Protein AF-A0AAW6RGW8-F1 (afdb_monomer_lite)

Radius of gyration: 19.02 Å; chains: 1; bounding box: 40×44×37 Å

pLDDT: mean 85.73, std 14.3, range [38.5, 97.69]

Foldseek 3Di:
DDDDQAWDFDDDPNDGPDIDGDPDDPVNVVVCVVVVDDDDDPDPPDPPPPCVVVVDQPQWDKDKDQAACQCWDADPNDTDRLGNVSHRHIWIWTHRPQWTFTDDVPHTSDIDGDPVPDDD

Sequence (120 aa):
MWADLSSVYIICDDIVIKTVRSKLTTADLQRLRARGTRPGRPRPAQAAFDTSTATHRPRAIEIDRTANRDGIVIVRGHELALGVVTAGSRVTLRIDGELIHATNGTHLIKTLPNPLDLEN

Structure (mmCIF, N/CA/C/O backbone):
data_AF-A0AAW6RGW8-F1
#
_entry.id   AF-A0AAW6RGW8-F1
#
loop_
_atom_site.group_PDB
_atom_site.id
_atom_site.type_symbol
_atom_site.label_atom_id
_atom_site.label_alt_id
_atom_site.label_comp_id
_atom_site.label_asym_id
_atom_site.label_entity_id
_atom_site.label_seq_id
_atom_site.pdbx_PDB_ins_code
_atom_site.Cartn_x
_atom_site.Cartn_y
_atom_site.Cartn_z
_atom_site.occupancy
_atom_site.B_iso_or_equiv
_atom_site.auth_seq_id
_atom_site.auth_comp_id
_atom_site.auth_asym_id
_atom_site.auth_atom_id
_atom_site.pdbx_PDB_model_num
ATOM 1 N N . MET A 1 1 ? 10.476 -21.279 3.970 1.00 85.69 1 MET A N 1
ATOM 2 C CA . MET A 1 1 ? 10.954 -20.000 4.550 1.00 85.69 1 MET A CA 1
ATOM 3 C C . MET A 1 1 ? 12.463 -20.055 4.693 1.00 85.69 1 MET A C 1
ATOM 5 O O . MET A 1 1 ? 12.989 -21.113 5.015 1.00 85.69 1 MET A O 1
ATOM 9 N N . TRP A 1 2 ? 13.141 -18.935 4.469 1.00 89.50 2 TRP A N 1
ATOM 10 C CA . TRP A 1 2 ? 14.579 -18.789 4.677 1.00 89.50 2 TRP A CA 1
ATOM 11 C C . TRP A 1 2 ? 14.874 -17.392 5.253 1.00 89.50 2 TRP A C 1
ATOM 13 O O . TRP A 1 2 ? 14.123 -16.460 4.996 1.00 89.50 2 TRP A O 1
ATOM 23 N N . ALA A 1 3 ? 15.920 -17.241 6.065 1.00 90.56 3 ALA A N 1
ATOM 24 C CA . ALA A 1 3 ? 16.340 -15.974 6.644 1.00 90.56 3 ALA A CA 1
ATOM 25 C C . ALA A 1 3 ? 17.862 -15.774 6.593 1.00 90.56 3 ALA A C 1
ATOM 27 O O . ALA A 1 3 ? 18.638 -16.730 6.674 1.00 90.56 3 ALA A O 1
ATOM 28 N N . ASP A 1 4 ? 18.268 -14.512 6.531 1.00 88.88 4 ASP A N 1
ATOM 29 C CA . ASP A 1 4 ? 19.620 -14.035 6.803 1.00 88.88 4 ASP A CA 1
ATOM 30 C C . ASP A 1 4 ? 19.585 -12.921 7.873 1.00 88.88 4 ASP A C 1
ATOM 32 O O . ASP A 1 4 ? 18.559 -12.688 8.522 1.00 88.88 4 ASP A O 1
ATOM 36 N N . LEU A 1 5 ? 20.716 -12.250 8.111 1.00 90.81 5 LEU A N 1
ATOM 37 C CA . LEU A 1 5 ? 20.804 -11.156 9.092 1.00 90.81 5 LEU A CA 1
ATOM 38 C C . LEU A 1 5 ? 20.005 -9.907 8.683 1.00 90.81 5 LEU A C 1
ATOM 40 O O . LEU A 1 5 ? 19.656 -9.083 9.521 1.00 90.81 5 LEU A O 1
ATOM 44 N N . SER A 1 6 ? 19.715 -9.747 7.396 1.00 87.62 6 SER A N 1
ATOM 45 C CA . SER A 1 6 ? 19.006 -8.597 6.841 1.00 87.62 6 SER A CA 1
ATOM 46 C C . SER A 1 6 ? 17.513 -8.858 6.664 1.00 87.62 6 SER A C 1
ATOM 48 O O . SER A 1 6 ? 16.701 -7.975 6.950 1.00 87.62 6 SER A O 1
ATOM 50 N N . SER A 1 7 ? 17.139 -10.059 6.218 1.00 90.50 7 SER A N 1
ATOM 51 C CA . SER A 1 7 ? 15.814 -10.349 5.672 1.00 90.50 7 SER A CA 1
ATOM 52 C C . SER A 1 7 ? 15.316 -11.750 6.030 1.00 90.50 7 SER A C 1
ATOM 54 O O . SER A 1 7 ? 16.095 -12.688 6.178 1.00 90.50 7 SER A O 1
ATOM 56 N N . VAL A 1 8 ? 13.997 -11.896 6.134 1.00 91.12 8 VAL A N 1
ATOM 57 C CA . VAL A 1 8 ? 13.289 -13.181 6.170 1.00 91.12 8 VAL A CA 1
ATOM 58 C C . VAL A 1 8 ? 12.416 -13.270 4.923 1.00 91.12 8 VAL A C 1
ATOM 60 O O . VAL A 1 8 ? 11.590 -12.392 4.665 1.00 91.12 8 VAL A O 1
ATOM 63 N N . TYR A 1 9 ? 12.601 -14.345 4.169 1.00 90.25 9 TYR A N 1
ATOM 64 C CA . TYR A 1 9 ? 11.906 -14.677 2.935 1.00 90.25 9 TYR A CA 1
ATOM 65 C C . TYR A 1 9 ? 10.851 -15.755 3.205 1.00 90.25 9 TYR A C 1
ATOM 67 O O . TYR A 1 9 ? 11.163 -16.891 3.592 1.00 90.25 9 TYR A O 1
ATOM 75 N N . ILE A 1 10 ? 9.587 -15.409 2.980 1.00 90.81 10 ILE A N 1
ATOM 76 C CA . ILE A 1 10 ? 8.464 -16.346 3.005 1.00 90.81 10 ILE A CA 1
ATOM 77 C C . ILE A 1 10 ? 8.278 -16.876 1.587 1.00 90.81 10 ILE A C 1
ATOM 79 O O . ILE A 1 10 ? 8.178 -16.097 0.640 1.00 90.81 10 ILE A O 1
ATOM 83 N N . ILE A 1 11 ? 8.276 -18.201 1.455 1.00 87.50 11 ILE A N 1
ATOM 84 C CA . ILE A 1 11 ? 8.294 -18.906 0.170 1.00 87.50 11 ILE A CA 1
ATOM 85 C C . ILE A 1 11 ? 7.071 -19.819 0.114 1.00 87.50 11 ILE A C 1
ATOM 87 O O . ILE A 1 11 ? 6.835 -20.542 1.084 1.00 87.50 11 ILE A O 1
ATOM 91 N N . CYS A 1 12 ? 6.353 -19.793 -1.006 1.00 88.31 12 CYS A N 1
ATOM 92 C CA . CYS A 1 12 ? 5.305 -20.748 -1.374 1.00 88.31 12 CYS A CA 1
ATOM 93 C C . CYS A 1 12 ? 5.569 -21.190 -2.815 1.00 88.31 12 CYS A C 1
ATOM 95 O O . CYS A 1 12 ? 5.874 -20.335 -3.640 1.00 88.31 12 CYS A O 1
ATOM 97 N N . ASP A 1 13 ? 5.515 -22.494 -3.093 1.00 89.38 13 ASP A N 1
ATOM 98 C CA . ASP A 1 13 ? 5.743 -23.060 -4.436 1.00 89.38 13 ASP A CA 1
ATOM 99 C C . ASP A 1 13 ? 7.031 -22.549 -5.109 1.00 89.38 13 ASP A C 1
ATOM 101 O O . ASP A 1 13 ? 7.035 -22.115 -6.255 1.00 89.38 13 ASP A O 1
ATOM 105 N N . ASP A 1 14 ? 8.131 -22.527 -4.345 1.00 82.38 14 ASP A N 1
ATOM 106 C CA . ASP A 1 14 ? 9.443 -21.990 -4.748 1.00 82.38 14 ASP A CA 1
ATOM 107 C C . ASP A 1 14 ? 9.481 -20.488 -5.120 1.00 82.38 14 ASP A C 1
ATOM 109 O O . ASP A 1 14 ? 10.550 -19.956 -5.429 1.00 82.38 14 ASP A O 1
ATOM 113 N N . ILE A 1 15 ? 8.369 -19.762 -4.969 1.00 79.62 15 ILE A N 1
ATOM 114 C CA . ILE A 1 15 ? 8.255 -18.317 -5.196 1.00 79.62 15 ILE A CA 1
ATOM 115 C C . ILE A 1 15 ? 8.336 -17.560 -3.863 1.00 79.62 15 ILE A C 1
ATOM 117 O O . ILE A 1 15 ? 7.676 -17.899 -2.878 1.00 79.62 15 ILE A O 1
ATOM 121 N N . VAL A 1 16 ? 9.136 -16.488 -3.817 1.00 84.12 16 VAL A N 1
ATOM 122 C CA . VAL A 1 16 ? 9.164 -15.568 -2.669 1.00 84.12 16 VAL A CA 1
ATOM 123 C C . VAL A 1 16 ? 7.905 -14.708 -2.696 1.00 84.12 16 VAL A C 1
ATOM 125 O O . VAL A 1 16 ? 7.790 -13.786 -3.495 1.00 84.12 16 VAL A O 1
ATOM 128 N N . ILE A 1 17 ? 6.975 -14.988 -1.786 1.00 87.44 17 ILE A N 1
ATOM 129 C CA . ILE A 1 17 ? 5.710 -14.250 -1.673 1.00 87.44 17 ILE A CA 1
ATOM 130 C C . ILE A 1 17 ? 5.811 -13.043 -0.733 1.00 87.44 17 ILE A C 1
ATOM 132 O O . ILE A 1 17 ? 4.976 -12.143 -0.776 1.00 87.44 17 ILE A O 1
ATOM 136 N N . LYS A 1 18 ? 6.818 -13.014 0.153 1.00 83.31 18 LYS A N 1
ATOM 137 C CA . LYS A 1 18 ? 7.032 -11.902 1.087 1.00 83.31 18 LYS A CA 1
ATOM 138 C C . LYS A 1 18 ? 8.482 -11.820 1.542 1.00 83.31 18 LYS A C 1
ATOM 140 O O . LYS A 1 18 ? 9.075 -12.829 1.918 1.00 83.31 18 LYS A O 1
ATOM 145 N N . THR A 1 19 ? 8.988 -10.595 1.632 1.00 87.94 19 THR A N 1
ATOM 146 C CA . THR A 1 19 ? 10.281 -10.279 2.247 1.00 87.94 19 THR A CA 1
ATOM 147 C C . THR A 1 19 ? 10.051 -9.304 3.394 1.00 87.94 19 THR A C 1
ATOM 149 O O . THR A 1 19 ? 9.450 -8.248 3.205 1.00 87.94 19 THR A O 1
ATOM 152 N N . VAL A 1 20 ? 10.508 -9.650 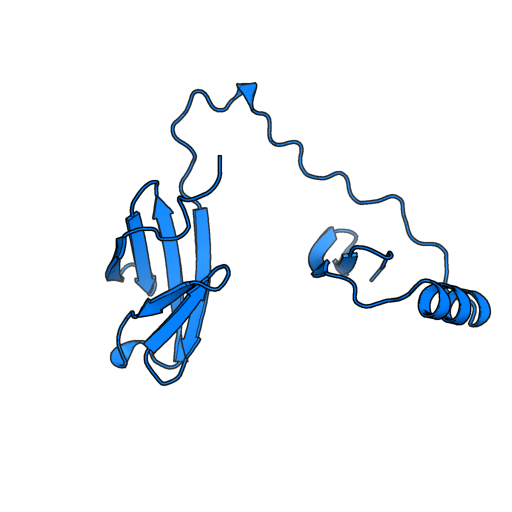4.596 1.00 87.56 20 VAL A N 1
ATOM 153 C CA . VAL A 1 20 ? 10.468 -8.763 5.771 1.00 87.56 20 VAL A CA 1
ATOM 154 C C . VAL A 1 20 ? 11.868 -8.558 6.329 1.00 87.56 20 VAL A C 1
ATOM 156 O O . VAL A 1 20 ? 12.740 -9.399 6.133 1.00 87.56 20 VAL A O 1
ATOM 159 N N . ARG A 1 21 ? 12.091 -7.456 7.052 1.00 88.12 21 ARG A N 1
ATOM 160 C CA . ARG A 1 21 ? 13.345 -7.236 7.788 1.00 88.12 21 ARG A CA 1
ATOM 161 C C . ARG A 1 21 ? 13.549 -8.349 8.815 1.00 88.12 21 ARG A C 1
ATOM 163 O O . ARG A 1 21 ? 12.651 -8.634 9.606 1.00 88.12 21 ARG A O 1
ATOM 170 N N . SER A 1 22 ? 14.742 -8.929 8.823 1.00 90.94 22 SER A N 1
ATOM 171 C CA . SER A 1 22 ? 15.152 -9.870 9.859 1.00 90.94 22 SER A CA 1
ATOM 172 C C . SER A 1 22 ? 15.405 -9.145 11.176 1.00 90.94 22 SER A C 1
ATOM 174 O O . SER A 1 22 ? 15.878 -8.007 11.205 1.00 90.94 22 SER A O 1
ATOM 176 N N . LYS A 1 23 ? 15.061 -9.821 12.271 1.00 93.50 23 LYS A N 1
ATOM 177 C CA . LYS A 1 23 ? 15.433 -9.451 13.644 1.00 93.50 23 LYS A CA 1
ATOM 178 C C . LYS A 1 23 ? 16.443 -10.437 14.238 1.00 93.50 23 LYS A C 1
ATOM 180 O O . LYS A 1 23 ? 16.774 -10.321 15.411 1.00 93.50 23 LYS A O 1
ATOM 185 N N . LEU A 1 24 ? 16.896 -11.413 13.447 1.00 91.62 24 LEU A N 1
ATOM 186 C CA . LEU A 1 24 ? 17.824 -12.442 13.897 1.00 91.62 24 LEU A CA 1
ATOM 187 C C . LEU A 1 24 ? 19.216 -11.850 14.069 1.00 91.62 24 LEU A C 1
ATOM 189 O O . LEU A 1 24 ? 19.733 -11.164 13.187 1.00 91.62 24 LEU A O 1
ATOM 193 N N . THR A 1 25 ? 19.838 -12.176 15.191 1.00 93.69 25 THR A N 1
ATOM 194 C CA . THR A 1 25 ? 21.246 -11.887 15.438 1.00 93.69 25 THR A CA 1
ATOM 195 C C . THR A 1 25 ? 22.131 -13.015 14.907 1.00 93.69 25 THR A C 1
ATOM 197 O O . THR A 1 25 ? 21.673 -14.122 14.606 1.00 93.69 25 THR A O 1
ATOM 200 N N . THR A 1 26 ? 23.441 -12.774 14.850 1.00 93.19 26 THR A N 1
ATOM 201 C CA . THR A 1 26 ? 24.430 -13.817 14.539 1.00 93.19 26 THR A CA 1
ATOM 202 C C . THR A 1 26 ? 24.313 -15.014 15.485 1.00 93.19 26 THR A C 1
ATOM 204 O O . THR A 1 26 ? 24.391 -16.159 15.036 1.00 93.19 26 THR A O 1
ATOM 207 N N . ALA A 1 27 ? 24.064 -14.764 16.775 1.00 95.75 27 ALA A N 1
ATOM 208 C CA . ALA A 1 27 ? 23.891 -15.816 17.772 1.00 95.75 27 ALA A CA 1
ATOM 209 C C . ALA A 1 27 ? 22.635 -16.661 17.498 1.00 95.75 27 ALA A C 1
ATOM 211 O O . ALA A 1 27 ? 22.656 -17.879 17.668 1.00 95.75 27 ALA A O 1
ATOM 212 N N . ASP A 1 28 ? 21.555 -16.046 17.011 1.00 93.75 28 ASP A N 1
ATOM 213 C CA . ASP A 1 28 ? 20.335 -16.774 16.645 1.00 93.75 28 ASP A CA 1
ATOM 214 C C . ASP A 1 28 ? 20.568 -17.680 15.437 1.00 93.75 28 ASP A C 1
ATOM 216 O O . ASP A 1 28 ? 20.187 -18.851 15.465 1.00 93.75 28 ASP A O 1
ATOM 220 N N . LEU A 1 29 ? 21.276 -17.194 14.411 1.00 90.75 29 LEU A N 1
ATOM 221 C CA . LEU A 1 29 ? 21.644 -18.021 13.257 1.00 90.75 29 LEU A CA 1
ATOM 222 C C . LEU A 1 29 ? 22.564 -19.187 13.648 1.00 90.75 29 LEU A C 1
ATOM 224 O O . LEU A 1 29 ? 22.405 -20.291 13.129 1.00 90.75 29 LEU A O 1
ATOM 228 N N . GLN A 1 30 ? 23.498 -18.983 14.582 1.00 93.00 30 GLN A N 1
ATOM 229 C CA . GLN A 1 30 ? 24.342 -20.060 15.113 1.00 93.00 30 GLN A CA 1
ATOM 230 C C . GLN A 1 30 ? 23.522 -21.113 15.866 1.00 93.00 30 GLN A C 1
ATOM 232 O O . GLN A 1 30 ? 23.689 -22.307 15.619 1.00 93.00 30 GLN A O 1
ATOM 237 N N . ARG A 1 31 ? 22.591 -20.691 16.730 1.00 94.50 31 ARG A N 1
ATOM 238 C CA . ARG A 1 31 ? 21.688 -21.610 17.444 1.00 94.50 31 ARG A CA 1
ATOM 239 C C . ARG A 1 31 ? 20.808 -22.401 16.482 1.00 94.50 31 ARG A C 1
ATOM 241 O O . ARG A 1 31 ? 20.622 -23.598 16.676 1.00 94.50 31 ARG A O 1
ATOM 248 N N . LEU A 1 32 ? 20.292 -21.759 15.435 1.00 90.75 32 LEU A N 1
ATOM 249 C CA . LEU A 1 32 ? 19.516 -22.434 14.395 1.00 90.75 32 LEU A CA 1
ATOM 250 C C . LEU A 1 32 ? 20.362 -23.480 13.660 1.00 90.75 32 LEU A C 1
ATOM 252 O O . LEU A 1 32 ? 19.893 -24.598 13.440 1.00 90.75 32 LEU A O 1
ATOM 256 N N . ARG A 1 33 ? 21.616 -23.167 13.313 1.00 90.19 33 ARG A N 1
ATOM 257 C CA . ARG A 1 33 ? 22.538 -24.140 12.699 1.00 90.19 33 ARG A CA 1
ATOM 258 C C . ARG A 1 33 ? 22.808 -25.326 13.622 1.00 90.19 33 ARG A C 1
ATOM 260 O O . ARG A 1 33 ? 22.713 -26.463 13.179 1.00 90.19 33 ARG A O 1
ATOM 267 N N . ALA A 1 34 ? 23.056 -25.071 14.908 1.00 93.00 34 ALA A N 1
ATOM 268 C CA . ALA A 1 34 ? 23.266 -26.120 15.907 1.00 93.00 34 ALA A CA 1
ATOM 269 C C . ALA A 1 34 ? 22.043 -27.044 16.075 1.00 93.00 34 ALA A C 1
ATOM 271 O O . ALA A 1 34 ? 22.193 -28.209 16.423 1.00 93.00 34 ALA A O 1
ATOM 272 N N . ARG A 1 35 ? 20.833 -26.550 15.780 1.00 93.12 35 ARG A N 1
ATOM 273 C CA . ARG A 1 35 ? 19.582 -27.330 15.776 1.00 93.12 35 ARG A CA 1
ATOM 274 C C . ARG A 1 35 ? 19.309 -28.065 14.456 1.00 93.12 35 ARG A C 1
ATOM 276 O O . ARG A 1 35 ? 18.204 -28.559 14.258 1.00 93.12 35 ARG A O 1
ATOM 283 N N . GLY A 1 36 ? 20.281 -28.124 13.544 1.00 89.75 36 GLY A N 1
ATOM 284 C CA . GLY A 1 36 ? 20.166 -28.876 12.292 1.00 89.75 36 GLY A CA 1
ATOM 285 C C . GLY A 1 36 ? 19.369 -28.169 11.193 1.00 89.75 36 GLY A C 1
ATOM 286 O O . GLY A 1 36 ? 18.897 -28.821 10.262 1.00 89.75 36 GLY A O 1
ATOM 287 N N . THR A 1 37 ? 19.201 -26.842 11.266 1.00 88.12 37 THR A N 1
ATOM 288 C CA . THR A 1 37 ? 18.622 -26.102 10.132 1.00 88.12 37 THR A CA 1
ATOM 289 C C . THR A 1 37 ? 19.521 -26.204 8.901 1.00 88.12 37 THR A C 1
ATOM 291 O O . THR A 1 37 ? 20.749 -26.158 8.990 1.00 88.12 37 THR A O 1
ATOM 294 N N . ARG A 1 38 ? 18.900 -26.345 7.727 1.00 86.31 38 ARG A N 1
ATOM 295 C CA . ARG A 1 38 ? 19.624 -26.384 6.453 1.00 86.31 38 ARG A CA 1
ATOM 296 C C . ARG A 1 38 ? 20.131 -24.982 6.096 1.00 86.31 38 ARG A C 1
ATOM 298 O O . ARG A 1 38 ? 19.416 -24.009 6.356 1.00 86.31 38 ARG A O 1
ATOM 305 N N . PRO A 1 39 ? 21.321 -24.859 5.480 1.00 81.31 39 PRO A N 1
ATOM 306 C CA . PRO A 1 39 ? 21.772 -23.598 4.912 1.00 81.31 39 PRO A CA 1
ATOM 307 C C . PRO A 1 39 ? 20.716 -22.992 3.986 1.00 81.31 39 PRO A C 1
ATOM 309 O O . PRO A 1 39 ? 20.014 -23.699 3.260 1.00 81.31 39 PRO A O 1
ATOM 312 N N . GLY A 1 40 ? 20.607 -21.668 4.039 1.00 77.38 40 GLY A N 1
ATOM 313 C CA . GLY A 1 40 ? 19.767 -20.905 3.131 1.00 77.38 40 GLY A CA 1
ATOM 314 C C . GLY A 1 40 ? 20.160 -21.064 1.667 1.00 77.38 40 GLY A C 1
ATOM 315 O O . GLY A 1 40 ? 21.279 -21.470 1.359 1.00 77.38 40 GLY A O 1
ATOM 316 N N . ARG A 1 41 ? 19.250 -20.691 0.762 1.00 78.06 41 ARG A N 1
ATOM 317 C CA . ARG A 1 41 ? 19.582 -20.525 -0.664 1.00 78.06 41 ARG A CA 1
ATOM 318 C C . ARG A 1 41 ? 20.476 -19.276 -0.855 1.00 78.06 41 ARG A C 1
ATOM 320 O O . ARG A 1 41 ? 20.770 -18.590 0.116 1.00 78.06 41 ARG A O 1
ATOM 327 N N . PRO A 1 42 ? 20.982 -18.974 -2.060 1.00 76.38 42 PRO A N 1
ATOM 328 C CA . PRO A 1 42 ? 21.547 -17.658 -2.369 1.00 76.38 42 PRO A CA 1
ATOM 329 C C . PRO A 1 42 ? 20.458 -16.585 -2.369 1.00 76.38 42 PRO A C 1
ATOM 331 O O . PRO A 1 42 ? 19.310 -16.893 -2.693 1.00 76.38 42 PRO A O 1
ATOM 334 N N . ARG A 1 43 ? 20.805 -15.338 -2.007 1.00 73.25 43 ARG A N 1
ATOM 335 C CA . ARG A 1 43 ? 19.830 -14.234 -1.877 1.00 73.25 43 ARG A CA 1
ATOM 336 C C . ARG A 1 43 ? 19.024 -14.157 -3.170 1.00 73.25 43 ARG A C 1
ATOM 338 O O . ARG A 1 43 ? 19.662 -14.121 -4.222 1.00 73.25 43 ARG A O 1
ATOM 345 N N . PRO A 1 44 ? 17.673 -14.143 -3.121 1.00 70.94 44 PRO A N 1
ATOM 346 C CA . PRO A 1 44 ? 16.896 -13.966 -4.337 1.00 70.94 44 PRO A CA 1
ATOM 347 C C . PRO A 1 44 ? 17.409 -12.704 -5.021 1.00 70.94 44 PRO A C 1
ATOM 349 O O . PRO A 1 44 ? 17.570 -11.677 -4.347 1.00 70.94 44 PRO A O 1
ATOM 352 N N . ALA A 1 45 ? 17.736 -12.802 -6.311 1.00 65.75 45 ALA A N 1
ATOM 353 C CA . ALA A 1 45 ? 18.166 -11.643 -7.073 1.00 65.75 45 ALA A CA 1
ATOM 354 C C . ALA A 1 45 ? 17.119 -10.548 -6.860 1.00 65.75 45 ALA A C 1
ATOM 356 O O . ALA A 1 45 ? 15.919 -10.789 -7.016 1.00 65.75 45 ALA A O 1
ATOM 357 N N . GLN A 1 46 ? 17.559 -9.367 -6.421 1.00 60.16 46 GLN A N 1
ATOM 358 C CA . GLN A 1 46 ? 16.662 -8.222 -6.467 1.00 60.16 46 GLN A CA 1
ATOM 359 C C . GLN A 1 46 ? 16.279 -8.062 -7.933 1.00 60.16 46 GLN A C 1
ATOM 361 O O . GLN A 1 46 ? 17.160 -8.153 -8.790 1.00 60.16 46 GLN A O 1
ATOM 366 N N . ALA A 1 47 ? 14.987 -7.893 -8.221 1.00 57.53 47 ALA A N 1
ATOM 367 C CA . ALA A 1 47 ? 14.578 -7.523 -9.566 1.00 57.53 47 ALA A CA 1
ATOM 368 C C . ALA A 1 47 ? 15.416 -6.299 -9.949 1.00 57.53 47 ALA A C 1
ATOM 370 O O . ALA A 1 47 ? 15.368 -5.283 -9.251 1.00 57.53 47 ALA A O 1
ATOM 371 N N . ALA A 1 48 ? 16.265 -6.446 -10.966 1.00 51.00 48 ALA A N 1
ATOM 372 C CA . ALA A 1 48 ? 17.074 -5.345 -11.441 1.00 51.00 48 ALA A CA 1
ATOM 373 C C . ALA A 1 48 ? 16.092 -4.298 -11.963 1.00 51.00 48 ALA A C 1
ATOM 375 O O . ALA A 1 48 ? 15.364 -4.544 -12.923 1.00 51.00 48 ALA A O 1
ATOM 376 N N . PHE A 1 49 ? 16.005 -3.170 -11.266 1.00 52.38 49 PHE A N 1
ATOM 377 C CA . PHE A 1 49 ? 15.295 -2.020 -11.785 1.00 52.38 49 PHE A CA 1
ATOM 378 C C . PHE A 1 49 ? 16.172 -1.451 -12.898 1.00 52.38 49 PHE A C 1
ATOM 380 O O . PHE A 1 49 ? 17.244 -0.911 -12.624 1.00 52.38 49 PHE A O 1
ATOM 387 N N . ASP A 1 50 ? 15.768 -1.658 -14.150 1.00 53.47 50 ASP A N 1
ATOM 388 C CA . ASP A 1 50 ? 16.485 -1.115 -15.296 1.00 53.47 50 ASP A CA 1
ATOM 389 C C . ASP A 1 50 ? 16.244 0.396 -15.369 1.00 53.47 50 ASP A C 1
ATOM 391 O O . ASP A 1 50 ? 15.236 0.871 -15.897 1.00 53.47 50 ASP A O 1
ATOM 395 N N . THR A 1 51 ? 17.184 1.161 -14.820 1.00 55.78 51 THR A N 1
ATOM 396 C CA . THR A 1 51 ? 17.156 2.625 -14.832 1.00 55.78 51 THR A CA 1
ATOM 397 C C . THR A 1 51 ? 17.284 3.208 -16.241 1.00 55.78 51 THR A C 1
ATOM 399 O O . THR A 1 51 ? 16.944 4.371 -16.431 1.00 55.78 51 THR A O 1
ATOM 402 N N . SER A 1 52 ? 17.697 2.431 -17.251 1.00 54.25 52 SER A N 1
ATOM 403 C CA . SER A 1 52 ? 17.732 2.895 -18.646 1.00 54.25 52 SER A CA 1
ATOM 404 C C . SER A 1 52 ? 16.336 2.987 -19.276 1.00 54.25 52 SER A C 1
ATOM 406 O O . SER A 1 52 ? 16.127 3.780 -20.192 1.00 54.25 52 SER A O 1
ATOM 408 N N . THR A 1 53 ? 15.347 2.276 -18.717 1.00 50.44 53 THR A N 1
ATOM 409 C CA . THR A 1 53 ? 13.920 2.422 -19.067 1.00 50.44 53 THR A CA 1
ATOM 410 C C . THR A 1 53 ? 13.223 3.572 -18.326 1.00 50.44 53 THR A C 1
ATOM 412 O O . THR A 1 53 ? 12.062 3.878 -18.600 1.00 50.44 53 THR A O 1
ATOM 415 N N . ALA A 1 54 ? 13.930 4.266 -17.423 1.00 52.81 54 ALA A N 1
ATOM 416 C CA . ALA A 1 54 ? 13.406 5.386 -16.633 1.00 52.81 54 ALA A CA 1
ATOM 417 C C . ALA A 1 54 ? 13.236 6.696 -17.432 1.00 52.81 54 ALA A C 1
ATOM 419 O O . ALA A 1 54 ? 13.033 7.760 -16.852 1.00 52.81 54 ALA A O 1
ATOM 420 N N . THR A 1 55 ? 13.294 6.640 -18.767 1.00 52.03 55 THR A N 1
ATOM 421 C CA . THR A 1 55 ? 12.902 7.750 -19.655 1.00 52.03 55 THR A CA 1
ATOM 422 C C . THR A 1 55 ? 11.383 7.938 -19.726 1.00 52.03 55 THR A C 1
ATOM 424 O O . THR A 1 55 ? 10.907 8.949 -20.238 1.00 52.03 55 THR A O 1
ATOM 427 N N . HIS A 1 56 ? 10.606 6.987 -19.205 1.00 54.62 56 HIS A N 1
ATOM 428 C CA . HIS A 1 56 ? 9.169 7.125 -19.012 1.00 54.62 56 HIS A CA 1
ATOM 429 C C . HIS A 1 56 ? 8.890 7.614 -17.586 1.00 54.62 56 HIS A C 1
ATOM 431 O O . HIS A 1 56 ? 9.514 7.120 -16.646 1.00 54.62 56 HIS A O 1
ATOM 437 N N . ARG A 1 57 ? 7.936 8.549 -17.412 1.00 55.94 57 ARG A N 1
ATOM 438 C CA . ARG A 1 57 ? 7.430 8.968 -16.087 1.00 55.94 57 ARG A CA 1
ATOM 439 C C . ARG A 1 57 ? 7.294 7.716 -15.203 1.00 55.94 57 ARG A C 1
ATOM 441 O O . ARG A 1 57 ? 6.683 6.747 -15.682 1.00 55.94 57 ARG A O 1
ATOM 448 N N . PRO A 1 58 ? 7.856 7.701 -13.976 1.00 62.00 58 PRO A N 1
ATOM 449 C CA . PRO A 1 58 ? 7.803 6.525 -13.119 1.00 62.00 58 PRO A CA 1
ATOM 450 C C . PRO A 1 58 ? 6.355 6.055 -13.021 1.00 62.00 58 PRO A C 1
ATOM 452 O O . PRO A 1 58 ? 5.446 6.835 -12.731 1.00 62.00 58 PRO A O 1
ATOM 455 N N . ARG A 1 59 ? 6.128 4.786 -13.371 1.00 71.94 59 ARG A N 1
ATOM 456 C CA . ARG A 1 59 ? 4.797 4.183 -13.329 1.00 71.94 59 ARG A CA 1
ATOM 457 C C . ARG A 1 59 ? 4.270 4.313 -11.902 1.00 71.94 59 ARG A C 1
ATOM 459 O O . ARG A 1 59 ? 4.976 3.950 -10.964 1.00 71.94 59 ARG A O 1
ATOM 466 N N . ALA A 1 60 ? 3.041 4.807 -11.761 1.00 83.56 60 ALA A N 1
ATOM 467 C CA . ALA A 1 60 ? 2.423 4.970 -10.454 1.00 83.56 60 ALA A CA 1
ATOM 468 C C . ALA A 1 60 ? 2.463 3.661 -9.654 1.00 83.56 60 ALA A C 1
ATOM 470 O O . ALA A 1 60 ? 2.216 2.575 -10.192 1.00 83.56 60 ALA A O 1
ATOM 471 N N . ILE A 1 61 ? 2.788 3.782 -8.371 1.00 89.62 61 ILE A N 1
ATOM 472 C CA . ILE A 1 61 ? 2.897 2.653 -7.451 1.00 89.62 61 ILE A CA 1
ATOM 473 C C . ILE A 1 61 ? 1.553 2.480 -6.759 1.00 89.62 61 ILE A C 1
ATOM 475 O O . ILE A 1 61 ? 1.029 3.426 -6.178 1.00 89.62 61 ILE A O 1
ATOM 479 N N . GLU A 1 62 ? 1.009 1.268 -6.783 1.00 92.69 62 GLU A N 1
ATOM 480 C CA . GLU A 1 62 ? -0.257 0.945 -6.126 1.00 92.69 62 GLU A CA 1
ATOM 481 C C . GLU A 1 62 ? -0.013 0.026 -4.930 1.00 92.69 62 GLU A C 1
ATOM 483 O O . GLU A 1 62 ? 0.643 -1.013 -5.043 1.00 92.69 62 GLU A O 1
ATOM 488 N N . ILE A 1 63 ? -0.518 0.427 -3.763 1.00 94.06 63 ILE A N 1
ATOM 489 C CA . ILE A 1 63 ? -0.436 -0.354 -2.528 1.00 94.06 63 ILE A CA 1
ATOM 490 C C . ILE A 1 63 ? -1.800 -0.446 -1.859 1.00 94.06 63 ILE A C 1
ATOM 492 O O . ILE A 1 63 ? -2.491 0.551 -1.676 1.00 94.06 63 ILE A O 1
ATOM 496 N N . ASP A 1 64 ? -2.149 -1.639 -1.398 1.00 95.19 64 ASP A N 1
ATOM 497 C CA . ASP A 1 64 ? -3.352 -1.837 -0.599 1.00 95.19 64 ASP A CA 1
ATOM 498 C C . ASP A 1 64 ? -3.043 -1.741 0.887 1.00 95.19 64 ASP A C 1
ATOM 500 O O . ASP A 1 64 ? -2.129 -2.405 1.388 1.00 95.19 64 ASP A O 1
ATOM 504 N N . ARG A 1 65 ? -3.849 -0.975 1.621 1.00 94.75 65 ARG A N 1
ATOM 505 C CA . ARG A 1 65 ? -3.778 -0.882 3.081 1.00 94.75 65 ARG A CA 1
ATOM 506 C C . ARG A 1 65 ? -5.165 -0.811 3.692 1.00 94.75 65 ARG A C 1
ATOM 508 O O . ARG A 1 65 ? -6.093 -0.275 3.104 1.00 94.75 65 ARG A O 1
ATOM 515 N N . THR A 1 66 ? -5.291 -1.327 4.906 1.00 96.81 66 THR A N 1
ATOM 516 C CA . THR A 1 66 ? -6.502 -1.157 5.710 1.00 96.81 66 THR A CA 1
ATOM 517 C C . THR A 1 66 ? -6.362 0.095 6.560 1.00 96.81 66 THR A C 1
ATOM 519 O O . THR A 1 66 ? -5.346 0.252 7.244 1.00 96.81 66 THR A O 1
ATOM 522 N N . ALA A 1 67 ? -7.356 0.980 6.518 1.00 96.94 67 ALA A N 1
ATOM 523 C CA . ALA A 1 67 ? -7.374 2.140 7.400 1.00 96.94 67 ALA A CA 1
ATOM 524 C C . ALA A 1 67 ? -7.683 1.709 8.841 1.00 96.94 67 ALA A C 1
ATOM 526 O O . ALA A 1 67 ? -8.496 0.812 9.081 1.00 96.94 67 ALA A O 1
ATOM 527 N N . ASN A 1 68 ? -7.032 2.348 9.811 1.00 97.19 68 ASN A N 1
ATOM 528 C CA . ASN A 1 68 ? -7.312 2.117 11.226 1.00 97.19 68 ASN A CA 1
ATOM 529 C C . ASN A 1 68 ? -8.700 2.674 11.619 1.00 97.19 68 ASN A C 1
ATOM 531 O O . ASN A 1 68 ? -9.418 3.230 10.788 1.00 97.19 68 ASN A O 1
ATOM 535 N N . ARG A 1 69 ? -9.080 2.549 12.898 1.00 96.31 69 ARG A N 1
ATOM 536 C CA . ARG A 1 69 ? -10.381 3.036 13.404 1.00 96.31 69 ARG A CA 1
ATOM 537 C C . ARG A 1 69 ? -10.627 4.537 13.205 1.00 96.31 69 ARG A C 1
ATOM 539 O O . ARG A 1 69 ? -11.777 4.947 13.149 1.00 96.31 69 ARG A O 1
ATOM 546 N N . ASP A 1 70 ? -9.565 5.325 13.072 1.00 96.69 70 ASP A N 1
ATOM 547 C CA . ASP A 1 70 ? -9.641 6.776 12.901 1.00 96.69 70 ASP A CA 1
ATOM 548 C C . ASP A 1 70 ? -9.622 7.166 11.407 1.00 96.69 70 ASP A C 1
ATOM 550 O O . ASP A 1 70 ? -9.621 8.344 11.056 1.00 96.69 70 ASP A O 1
ATOM 554 N N . GLY A 1 71 ? -9.613 6.180 10.500 1.00 96.69 71 GLY A N 1
ATOM 555 C CA . GLY A 1 71 ? -9.562 6.416 9.059 1.00 96.69 71 GLY A CA 1
ATOM 556 C C . GLY A 1 71 ? -8.178 6.826 8.554 1.00 96.69 71 GLY A C 1
ATOM 557 O O . GLY A 1 71 ? -8.069 7.565 7.575 1.00 96.69 71 GLY A O 1
ATOM 558 N N . ILE A 1 72 ? -7.117 6.377 9.227 1.00 97.69 72 ILE A N 1
ATOM 559 C CA . ILE A 1 72 ? -5.725 6.685 8.887 1.00 97.69 72 ILE A CA 1
ATOM 560 C C . ILE A 1 72 ? -5.046 5.450 8.294 1.00 97.69 72 ILE A C 1
ATOM 562 O O . ILE A 1 72 ? -5.170 4.336 8.812 1.00 97.69 72 ILE A O 1
ATOM 566 N N . VAL A 1 73 ? -4.272 5.659 7.230 1.00 96.81 73 VAL A N 1
ATOM 567 C CA . VAL A 1 73 ? -3.345 4.670 6.669 1.00 96.81 73 VAL A CA 1
ATOM 568 C C . VAL A 1 73 ? -1.908 5.147 6.864 1.00 96.81 73 VAL A C 1
ATOM 570 O O . VAL A 1 73 ? -1.578 6.270 6.511 1.00 96.81 73 VAL A O 1
ATOM 573 N N . ILE A 1 74 ? -1.027 4.282 7.377 1.00 94.69 74 ILE A N 1
ATOM 574 C CA . ILE A 1 74 ? 0.387 4.626 7.605 1.00 94.69 74 ILE A CA 1
ATOM 575 C C . ILE A 1 74 ? 1.265 4.084 6.473 1.00 94.69 74 ILE A C 1
ATOM 577 O O . ILE A 1 74 ? 1.413 2.868 6.340 1.00 94.69 74 ILE A O 1
ATOM 581 N N . VAL A 1 75 ? 1.930 4.932 5.691 1.00 93.19 75 VAL A N 1
ATOM 582 C CA . VAL A 1 75 ? 2.871 4.518 4.631 1.00 93.19 75 VAL A CA 1
ATOM 583 C C . VAL A 1 75 ? 4.246 5.098 4.920 1.00 93.19 75 VAL A C 1
ATOM 585 O O . VAL A 1 75 ? 4.381 6.300 5.068 1.00 93.19 75 VAL A O 1
ATOM 588 N N . ARG A 1 76 ? 5.271 4.240 5.040 1.00 89.69 76 ARG A N 1
ATOM 589 C CA . ARG A 1 76 ? 6.658 4.651 5.368 1.00 89.69 76 ARG A CA 1
ATOM 590 C C . ARG A 1 76 ? 6.778 5.577 6.599 1.00 89.69 76 ARG A C 1
ATOM 592 O O . ARG A 1 76 ? 7.729 6.329 6.702 1.00 89.69 76 ARG A O 1
ATOM 599 N N . GLY A 1 77 ? 5.850 5.485 7.552 1.00 89.69 77 GLY A N 1
ATOM 600 C CA . GLY A 1 77 ? 5.833 6.349 8.740 1.00 89.69 77 GLY A CA 1
ATOM 601 C C . GLY A 1 77 ? 5.019 7.635 8.575 1.00 89.69 77 GLY A C 1
ATOM 602 O O . GLY A 1 77 ? 4.774 8.305 9.568 1.00 89.69 77 GLY A O 1
ATOM 603 N N . HIS A 1 78 ? 4.526 7.933 7.372 1.00 94.38 78 HIS A N 1
ATOM 604 C CA . HIS A 1 78 ? 3.605 9.038 7.128 1.00 94.38 78 HIS A CA 1
ATOM 605 C C . HIS A 1 78 ? 2.159 8.601 7.334 1.00 94.38 78 HIS A C 1
ATOM 607 O O . HIS A 1 78 ? 1.728 7.560 6.827 1.00 94.38 78 HIS A O 1
ATOM 613 N N . GLU A 1 79 ? 1.408 9.417 8.063 1.00 95.75 79 GLU A N 1
ATOM 614 C CA . GLU A 1 79 ? -0.019 9.233 8.286 1.00 95.75 79 GLU A CA 1
ATOM 615 C C . GLU A 1 79 ? -0.826 9.877 7.158 1.00 95.75 79 GLU A C 1
ATOM 617 O O . GLU A 1 79 ? -0.740 11.076 6.903 1.00 95.75 79 GLU A O 1
ATOM 622 N N . LEU A 1 80 ? -1.639 9.071 6.483 1.00 96.94 80 LEU A N 1
ATOM 623 C CA . LEU A 1 80 ? -2.558 9.510 5.442 1.00 96.94 80 LEU A CA 1
ATOM 624 C C . LEU A 1 80 ? -3.978 9.458 6.003 1.00 96.94 80 LEU A C 1
ATOM 626 O O . LEU A 1 80 ? -4.578 8.386 6.110 1.00 96.94 80 LEU A O 1
ATOM 630 N N . ALA A 1 81 ? -4.504 10.620 6.385 1.00 97.31 81 ALA A N 1
ATOM 631 C CA . ALA A 1 81 ? -5.857 10.757 6.912 1.00 97.31 81 ALA A CA 1
ATOM 632 C C . ALA A 1 81 ? -6.888 10.723 5.771 1.00 97.31 81 ALA A C 1
ATOM 634 O O . ALA A 1 81 ? -7.083 11.711 5.050 1.00 97.31 81 ALA A O 1
ATOM 635 N N . LEU A 1 82 ? -7.560 9.583 5.620 1.00 96.94 82 LEU A N 1
ATOM 636 C CA . LEU A 1 82 ? -8.604 9.347 4.619 1.00 96.94 82 LEU A CA 1
ATOM 637 C C . LEU A 1 82 ? -10.004 9.677 5.149 1.00 96.94 82 LEU A C 1
ATOM 639 O O . LEU A 1 82 ? -10.893 9.999 4.366 1.00 96.94 82 LEU A O 1
ATOM 643 N N . GLY A 1 83 ? -10.159 9.689 6.474 1.00 95.50 83 GLY A N 1
ATOM 644 C CA . GLY A 1 83 ? -11.391 10.035 7.177 1.00 95.50 83 GLY A CA 1
ATOM 645 C C . GLY A 1 83 ? -12.069 8.812 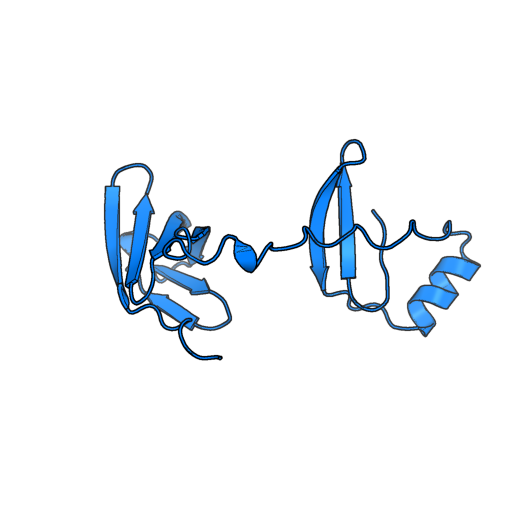7.784 1.00 95.50 83 GLY A C 1
ATOM 646 O O . GLY A 1 83 ? -12.003 7.714 7.242 1.00 95.50 83 GLY A O 1
ATOM 647 N N . VAL A 1 84 ? -12.747 9.003 8.918 1.00 95.88 84 VAL A N 1
ATOM 648 C CA . VAL A 1 84 ? -13.319 7.920 9.744 1.00 95.88 84 VAL A CA 1
ATOM 649 C C . VAL A 1 84 ? -14.266 6.979 8.990 1.00 95.88 84 VAL A C 1
ATOM 651 O O . VAL A 1 84 ? -14.392 5.817 9.357 1.00 95.88 84 VAL A O 1
ATOM 654 N N . VAL A 1 85 ? -14.884 7.441 7.899 1.00 95.06 85 VAL A N 1
ATOM 655 C CA . VAL A 1 85 ? -15.737 6.614 7.028 1.00 95.06 85 VAL A CA 1
ATOM 656 C C . VAL A 1 85 ? -14.984 5.433 6.406 1.00 95.06 85 VAL A C 1
ATOM 658 O O . VAL A 1 85 ? -15.590 4.417 6.087 1.00 95.06 85 VAL A O 1
ATOM 661 N N . THR A 1 86 ? -13.659 5.527 6.260 1.00 96.00 86 THR A N 1
ATOM 662 C CA . THR A 1 86 ? -12.841 4.431 5.732 1.00 96.00 86 THR A CA 1
ATOM 663 C C . THR A 1 86 ? -12.393 3.449 6.807 1.00 96.00 86 THR A C 1
ATOM 665 O O . THR A 1 86 ? -11.650 2.525 6.485 1.00 96.00 86 THR A O 1
ATOM 668 N N . ALA A 1 87 ? -12.771 3.633 8.075 1.00 96.94 87 ALA A N 1
ATOM 669 C CA . ALA A 1 87 ? -12.308 2.793 9.174 1.00 96.94 87 ALA A CA 1
ATOM 670 C C . ALA A 1 87 ? -12.537 1.300 8.894 1.00 96.94 87 ALA A C 1
ATOM 672 O O . ALA A 1 87 ? -13.628 0.879 8.512 1.00 96.94 87 ALA A O 1
ATOM 673 N N . GLY A 1 88 ? -11.480 0.494 9.034 1.00 93.44 88 GLY A N 1
ATOM 674 C CA . GLY A 1 88 ? -11.519 -0.946 8.756 1.00 93.44 88 GLY A CA 1
ATOM 675 C C . GLY A 1 88 ? -11.641 -1.324 7.273 1.00 93.44 88 GLY A C 1
ATOM 676 O O . GLY A 1 88 ? -11.549 -2.505 6.944 1.00 93.44 88 GLY A O 1
ATOM 677 N N . SER A 1 89 ? -11.793 -0.356 6.366 1.00 94.50 89 SER A N 1
ATOM 678 C CA . SER A 1 89 ? -11.893 -0.604 4.926 1.00 94.50 89 SER A CA 1
ATOM 679 C C . SER A 1 89 ? -10.515 -0.800 4.299 1.00 94.50 89 SER A C 1
ATOM 681 O O . SER A 1 89 ? -9.538 -0.146 4.682 1.00 94.50 89 SER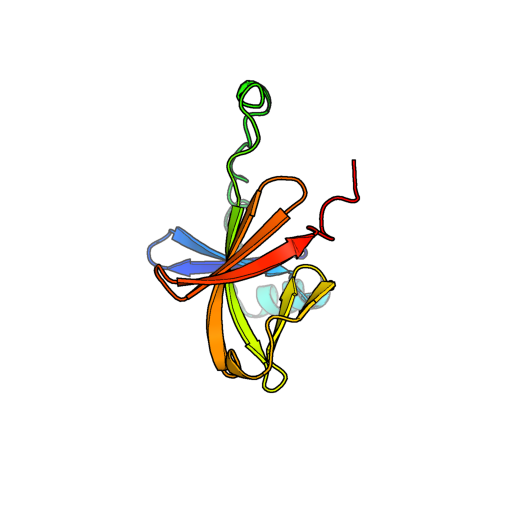 A O 1
ATOM 683 N N . ARG A 1 90 ? -10.436 -1.693 3.306 1.00 96.19 90 ARG A N 1
ATOM 684 C CA . ARG A 1 90 ? -9.258 -1.839 2.444 1.00 96.19 90 ARG A CA 1
ATOM 685 C C . ARG A 1 90 ? -9.287 -0.749 1.375 1.00 96.19 90 ARG A C 1
ATOM 687 O O . ARG A 1 90 ? -10.277 -0.601 0.670 1.00 96.19 90 ARG A O 1
ATOM 694 N N . VAL A 1 91 ? -8.198 0.001 1.288 1.00 96.62 91 VAL A N 1
ATOM 695 C CA . VAL A 1 91 ? -8.012 1.136 0.387 1.00 96.62 91 VAL A CA 1
ATOM 696 C C . VAL A 1 91 ? -6.789 0.878 -0.478 1.00 96.62 91 VAL A C 1
ATOM 698 O O . VAL A 1 91 ? -5.732 0.510 0.040 1.00 96.62 91 VAL A O 1
ATOM 701 N N . THR A 1 92 ? -6.920 1.126 -1.775 1.00 97.62 92 THR A N 1
ATOM 702 C CA . THR A 1 92 ? -5.799 1.150 -2.712 1.00 97.62 92 THR A CA 1
ATOM 703 C C . THR A 1 92 ? -5.269 2.576 -2.803 1.00 97.62 92 THR A C 1
ATOM 705 O O . THR A 1 92 ? -5.995 3.505 -3.159 1.00 97.62 92 THR A O 1
ATOM 708 N N . LEU A 1 93 ? -4.000 2.762 -2.449 1.00 96.31 93 LEU A N 1
ATOM 709 C CA . LEU A 1 93 ? -3.275 4.017 -2.595 1.00 96.31 93 LEU A CA 1
ATOM 710 C C . LEU A 1 93 ? -2.453 3.956 -3.877 1.00 96.31 93 LEU A C 1
ATOM 712 O O . LEU A 1 93 ? -1.494 3.189 -3.958 1.00 96.31 93 LEU A O 1
ATOM 716 N N . ARG A 1 94 ? -2.817 4.781 -4.853 1.00 94.94 94 ARG A N 1
ATOM 717 C CA . ARG A 1 94 ? -2.053 4.999 -6.077 1.00 94.94 94 ARG A CA 1
ATOM 718 C C . ARG A 1 94 ? -1.182 6.238 -5.904 1.00 94.94 94 ARG A C 1
ATOM 720 O O . ARG A 1 94 ? -1.703 7.344 -5.804 1.00 94.94 94 ARG A O 1
ATOM 727 N N . ILE A 1 95 ? 0.126 6.041 -5.857 1.00 92.94 95 ILE A N 1
ATOM 728 C CA . ILE A 1 95 ? 1.147 7.075 -5.689 1.00 92.94 95 ILE A CA 1
ATOM 729 C C . ILE A 1 95 ? 1.639 7.466 -7.087 1.00 92.94 95 ILE A C 1
ATOM 731 O O . ILE A 1 95 ? 2.244 6.641 -7.773 1.00 92.94 95 ILE A O 1
ATOM 735 N N . ASP A 1 96 ? 1.352 8.693 -7.517 1.00 88.88 96 ASP A N 1
ATOM 736 C CA . ASP A 1 96 ? 1.657 9.223 -8.852 1.00 88.88 96 ASP A CA 1
ATOM 737 C C . ASP A 1 96 ? 2.334 10.595 -8.710 1.00 88.88 96 ASP A C 1
ATOM 739 O O . ASP A 1 96 ? 1.678 11.634 -8.611 1.00 88.88 96 ASP A O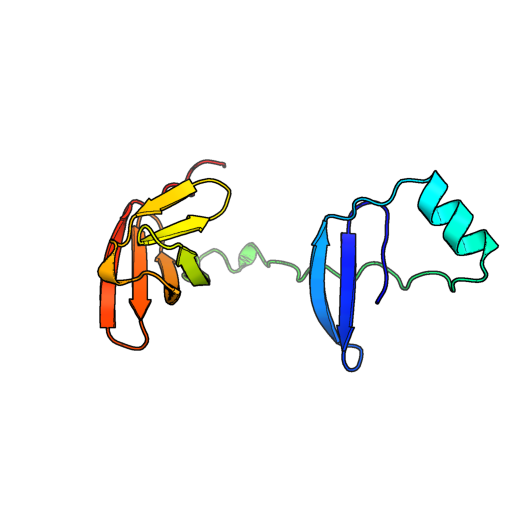 1
ATOM 743 N N . GLY A 1 97 ? 3.669 10.582 -8.632 1.00 85.88 97 GLY A N 1
ATOM 744 C CA . GLY A 1 97 ? 4.474 11.783 -8.396 1.00 85.88 97 GLY A CA 1
ATOM 745 C C . GLY A 1 97 ? 4.101 12.474 -7.084 1.00 85.88 97 GLY A C 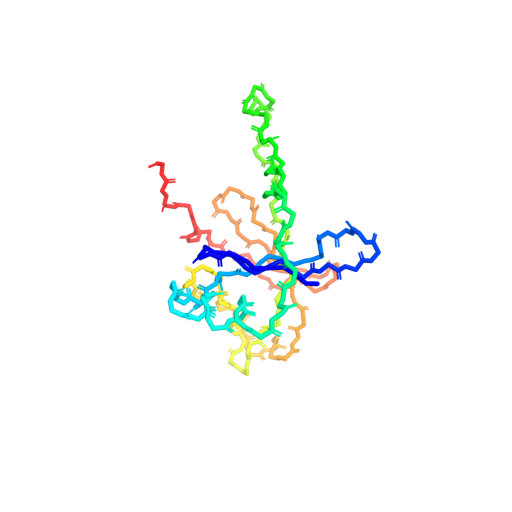1
ATOM 746 O O . GLY A 1 97 ? 4.115 11.854 -6.023 1.00 85.88 97 GLY A O 1
ATOM 747 N N . GLU A 1 98 ? 3.715 13.745 -7.171 1.00 90.38 98 GLU A N 1
ATOM 748 C CA . GLU A 1 98 ? 3.392 14.600 -6.023 1.00 90.38 98 GLU A CA 1
ATOM 749 C C . GLU A 1 98 ? 2.050 14.274 -5.351 1.00 90.38 98 GLU A C 1
ATOM 751 O O . GLU A 1 98 ? 1.712 14.886 -4.338 1.00 90.38 98 GLU A O 1
ATOM 756 N N . LEU A 1 99 ? 1.262 13.339 -5.894 1.00 93.38 99 LEU A N 1
ATOM 757 C CA . LEU A 1 99 ? -0.072 13.022 -5.389 1.00 93.38 99 LEU A CA 1
ATOM 758 C C . LEU A 1 99 ? -0.241 11.540 -5.050 1.00 93.38 99 LEU A C 1
ATOM 760 O O . LEU A 1 99 ? 0.316 10.641 -5.678 1.00 93.38 99 LEU A O 1
ATOM 764 N N . ILE A 1 100 ? -1.089 11.292 -4.056 1.00 95.88 100 ILE A N 1
ATOM 765 C CA . ILE A 1 100 ? -1.617 9.977 -3.709 1.00 95.88 100 ILE A CA 1
ATOM 766 C C . ILE A 1 100 ? -3.130 10.002 -3.897 1.00 95.88 100 ILE A C 1
ATOM 768 O O . ILE A 1 100 ? -3.831 10.793 -3.264 1.00 95.88 100 ILE A O 1
ATOM 772 N N . HIS A 1 101 ? -3.642 9.086 -4.712 1.00 96.94 101 HIS A N 1
ATOM 773 C CA . HIS A 1 101 ? -5.069 8.847 -4.888 1.00 96.94 101 HIS A CA 1
ATOM 774 C C . HIS A 1 101 ? -5.484 7.608 -4.094 1.00 96.94 101 HIS A C 1
ATOM 776 O O . HIS A 1 101 ? -5.044 6.494 -4.376 1.00 96.94 101 HIS A O 1
ATOM 782 N N . ALA A 1 102 ? -6.330 7.800 -3.088 1.00 97.19 102 ALA A N 1
ATOM 783 C CA . ALA A 1 102 ? -6.905 6.732 -2.284 1.00 97.19 102 ALA A CA 1
ATOM 784 C C . ALA A 1 102 ? -8.246 6.295 -2.876 1.00 97.19 102 ALA A C 1
ATOM 786 O O . ALA A 1 102 ? -9.150 7.117 -3.034 1.00 97.19 102 ALA A O 1
ATOM 787 N N . THR A 1 103 ? -8.395 5.007 -3.167 1.00 97.19 103 THR A N 1
ATOM 788 C CA . THR A 1 103 ? -9.599 4.434 -3.782 1.00 97.19 103 THR A CA 1
ATOM 789 C C . THR A 1 103 ? -10.113 3.218 -3.017 1.00 97.19 103 THR A C 1
ATOM 791 O O . THR A 1 103 ? -9.351 2.503 -2.369 1.00 97.19 103 THR A O 1
ATOM 794 N N . ASN A 1 104 ? -11.420 2.976 -3.093 1.00 92.56 104 ASN A N 1
ATOM 795 C CA . ASN A 1 104 ? -12.040 1.708 -2.719 1.00 92.56 104 ASN A CA 1
ATOM 796 C C . ASN A 1 104 ? -12.699 1.124 -3.974 1.00 92.56 104 ASN A C 1
ATOM 798 O O . ASN A 1 104 ? -13.748 1.604 -4.413 1.00 92.56 104 ASN A O 1
ATOM 802 N N . GLY A 1 105 ? -12.039 0.146 -4.597 1.00 86.94 105 GLY A N 1
ATOM 803 C CA . GLY A 1 105 ? -12.420 -0.336 -5.922 1.00 86.94 105 GLY A CA 1
ATOM 804 C C . GLY A 1 105 ? -12.325 0.788 -6.954 1.00 86.94 105 GLY A C 1
ATOM 805 O O . GLY A 1 105 ? -11.259 1.352 -7.171 1.00 86.94 105 GLY A O 1
ATOM 806 N N . THR A 1 106 ? -13.450 1.135 -7.575 1.00 88.06 106 THR A N 1
ATOM 807 C CA . THR A 1 106 ? -13.532 2.210 -8.578 1.00 88.06 106 THR A CA 1
ATOM 808 C C . THR A 1 106 ? -13.845 3.586 -7.982 1.00 88.06 106 THR A C 1
ATOM 810 O O . THR A 1 106 ? -13.848 4.578 -8.710 1.00 88.06 106 THR A O 1
ATOM 813 N N . HIS A 1 107 ? -14.116 3.679 -6.675 1.00 92.06 107 HIS A N 1
ATOM 814 C CA . HIS A 1 107 ? -14.500 4.932 -6.031 1.00 92.06 107 HIS A CA 1
ATOM 815 C C . HIS A 1 107 ? -13.286 5.680 -5.472 1.00 92.06 107 HIS A C 1
ATOM 817 O O . HIS A 1 107 ? -12.544 5.135 -4.652 1.00 92.06 107 HIS A O 1
ATOM 823 N N . LEU A 1 108 ? -13.111 6.944 -5.869 1.00 96.00 108 LEU A N 1
ATOM 824 C CA . LEU A 1 108 ? -12.108 7.837 -5.293 1.00 96.00 108 LEU A CA 1
ATOM 825 C C . LEU A 1 108 ? -12.571 8.321 -3.920 1.00 96.00 108 LEU A C 1
ATOM 827 O O . LEU A 1 108 ? -13.555 9.042 -3.807 1.00 96.00 108 LEU A O 1
ATOM 831 N N . ILE A 1 109 ? -11.818 7.957 -2.889 1.00 96.88 109 ILE A N 1
ATOM 832 C CA . ILE A 1 109 ? -12.048 8.398 -1.514 1.00 96.88 109 ILE A CA 1
ATOM 833 C C . ILE A 1 109 ? -11.467 9.797 -1.323 1.00 96.88 109 ILE A C 1
ATOM 835 O O . ILE A 1 109 ? -12.134 10.697 -0.820 1.00 96.88 109 ILE A O 1
ATOM 839 N N . LYS A 1 110 ? -10.184 9.966 -1.669 1.00 96.81 110 LYS A N 1
ATOM 840 C CA . LYS A 1 110 ? -9.438 11.199 -1.402 1.00 96.81 110 LYS A CA 1
ATOM 841 C C . LYS A 1 110 ? -8.196 11.297 -2.279 1.00 96.81 110 LYS A C 1
ATOM 843 O O . LYS A 1 110 ? -7.565 10.286 -2.573 1.00 96.81 110 LYS A O 1
ATOM 848 N N . THR A 1 111 ? -7.819 12.522 -2.630 1.00 97.12 111 THR A N 1
ATOM 849 C CA . THR A 1 111 ? -6.497 12.835 -3.186 1.00 97.12 111 THR A CA 1
ATOM 850 C C . THR A 1 111 ? -5.710 13.631 -2.151 1.00 97.12 111 THR A C 1
ATOM 852 O O . THR A 1 111 ? -6.256 14.536 -1.521 1.00 97.12 111 THR A O 1
ATOM 855 N N . LEU A 1 112 ? -4.453 13.258 -1.940 1.00 96.06 112 LEU A N 1
ATOM 856 C CA . LEU A 1 112 ? -3.554 13.837 -0.946 1.00 96.06 112 LEU A CA 1
ATOM 857 C C . LEU A 1 112 ? -2.223 14.214 -1.609 1.00 96.06 112 LEU A C 1
ATOM 859 O O . LEU A 1 112 ? -1.828 13.531 -2.552 1.00 96.06 112 LEU A O 1
ATOM 863 N N . PRO A 1 113 ? -1.500 15.227 -1.103 1.00 94.56 113 PRO A N 1
ATOM 864 C CA . PRO A 1 113 ? -0.082 15.388 -1.412 1.00 94.56 113 PRO A CA 1
ATOM 865 C C . PRO A 1 113 ? 0.685 14.115 -1.044 1.00 94.56 113 PRO A C 1
ATOM 867 O O . PRO A 1 113 ? 0.361 13.477 -0.040 1.00 94.56 113 PRO A O 1
ATOM 870 N N . ASN A 1 114 ? 1.683 13.744 -1.839 1.00 92.38 114 ASN A N 1
ATOM 871 C CA . ASN A 1 114 ? 2.563 12.616 -1.578 1.00 92.38 114 ASN A CA 1
ATOM 872 C C . ASN A 1 114 ? 3.675 13.038 -0.605 1.00 92.38 114 ASN A C 1
ATOM 874 O O . ASN A 1 114 ? 4.612 13.718 -1.015 1.00 92.38 114 ASN A O 1
ATOM 878 N N . PRO A 1 115 ? 3.631 12.616 0.673 1.00 90.56 115 PRO A N 1
ATOM 879 C CA . PRO A 1 115 ? 4.674 12.969 1.627 1.00 90.56 115 PRO A CA 1
ATOM 880 C C . PRO A 1 115 ? 5.916 12.073 1.494 1.00 90.56 115 PRO A C 1
ATOM 882 O O . PRO A 1 115 ? 6.870 12.253 2.241 1.00 90.56 115 PRO A O 1
ATOM 885 N N . LEU A 1 116 ? 5.883 11.079 0.599 1.00 85.69 116 LEU A N 1
ATOM 886 C CA . LEU A 1 116 ? 6.975 10.135 0.364 1.00 85.69 116 LEU A CA 1
ATOM 887 C C . LEU A 1 116 ? 8.026 10.697 -0.594 1.00 85.69 116 LEU A C 1
ATOM 889 O O . LEU A 1 116 ? 9.072 10.076 -0.759 1.00 85.69 116 LEU A O 1
ATOM 893 N N . ASP A 1 117 ? 7.736 11.830 -1.237 1.00 68.75 117 ASP A N 1
ATOM 894 C CA . ASP A 1 117 ? 8.622 12.466 -2.208 1.00 68.75 117 ASP A CA 1
ATOM 895 C C . ASP A 1 117 ? 9.636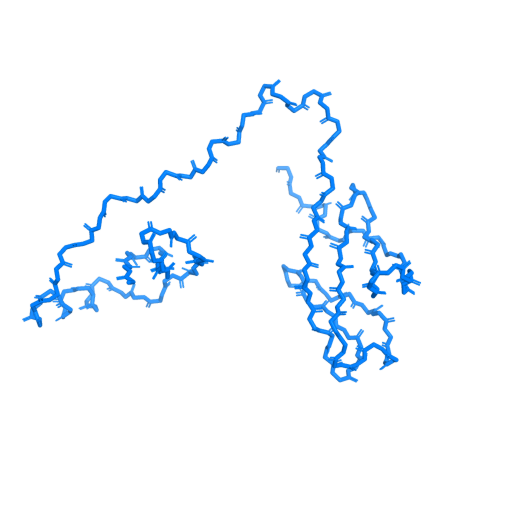 13.369 -1.493 1.00 68.75 117 ASP A C 1
ATOM 897 O O . ASP A 1 117 ? 9.626 14.588 -1.611 1.00 68.75 117 ASP A O 1
ATOM 901 N N . LEU A 1 118 ? 10.475 12.750 -0.662 1.00 60.34 118 LEU A N 1
ATOM 902 C CA . LEU A 1 118 ? 11.637 13.365 -0.029 1.00 60.34 118 LEU A CA 1
ATOM 903 C C . LEU A 1 118 ? 12.692 12.278 0.204 1.00 60.34 118 LEU A C 1
ATOM 905 O O . LEU A 1 118 ? 12.760 11.726 1.295 1.00 60.34 118 LEU A O 1
ATOM 909 N N . GLU A 1 119 ? 13.460 11.948 -0.836 1.00 42.53 119 GLU A N 1
ATOM 910 C CA . GLU A 1 119 ? 14.879 11.548 -0.777 1.00 42.53 119 GLU A CA 1
ATOM 911 C C . GLU A 1 119 ? 15.364 11.229 -2.206 1.00 42.53 119 GLU A C 1
ATOM 913 O O . GLU A 1 119 ? 14.969 10.229 -2.807 1.00 42.53 119 GLU A O 1
ATOM 918 N N . ASN A 1 120 ? 16.189 12.131 -2.746 1.00 38.50 120 ASN A N 1
ATOM 919 C CA . ASN A 1 120 ? 17.138 11.863 -3.830 1.00 38.50 120 ASN A CA 1
ATOM 920 C C . ASN A 1 120 ? 18.419 11.312 -3.194 1.00 38.50 120 ASN A C 1
ATOM 922 O O . ASN A 1 120 ? 18.837 11.922 -2.180 1.00 38.50 120 ASN A O 1
#

Secondary structure (DSSP, 8-state):
-EE-SSEEEEEETTEEEEEEE----HHHHHHHHHTTPPPP-PPPPP----GGGTTS-PPPEEEEEE--TTSEEEETTEEEE--GGGTT-EEEEEEETTEEEEEETTEEEEEEE-TT----

Organism: Gordonia rubripertincta (NCBI:txid36822)